Protein AF-A0A1M3MZ58-F1 (afdb_monomer_lite)

Structure (mmCIF, N/CA/C/O backbone):
data_AF-A0A1M3MZ58-F1
#
_entry.id   AF-A0A1M3MZ58-F1
#
loop_
_atom_site.group_PDB
_atom_site.id
_atom_site.type_symbol
_atom_site.label_atom_id
_atom_site.label_alt_id
_atom_site.label_comp_id
_atom_site.label_asym_id
_atom_site.label_entity_id
_atom_site.label_seq_id
_atom_site.pdbx_PDB_ins_code
_atom_site.Cartn_x
_atom_site.Cartn_y
_atom_site.Cartn_z
_atom_site.occupancy
_atom_site.B_iso_or_equiv
_atom_site.auth_seq_id
_atom_site.auth_comp_id
_atom_site.auth_asym_id
_atom_site.auth_atom_id
_atom_site.pdbx_PDB_model_num
ATOM 1 N N . MET A 1 1 ? -0.941 -19.450 -13.165 1.00 63.47 1 MET A N 1
ATOM 2 C CA . MET A 1 1 ? -0.564 -18.056 -12.831 1.00 63.47 1 MET A CA 1
ATOM 3 C C . MET A 1 1 ? 0.205 -17.475 -13.997 1.00 63.47 1 MET A C 1
ATOM 5 O O . MET A 1 1 ? 1.068 -18.158 -14.533 1.00 63.47 1 MET A O 1
ATOM 9 N N . LYS A 1 2 ? -0.112 -16.249 -14.408 1.00 77.94 2 LYS A N 1
ATOM 10 C CA . LYS A 1 2 ? 0.607 -15.576 -15.491 1.00 77.94 2 LYS A CA 1
ATOM 11 C C . LYS A 1 2 ? 1.966 -15.088 -14.994 1.00 77.94 2 LYS A C 1
ATOM 13 O O . LYS A 1 2 ? 2.074 -14.663 -13.844 1.00 77.94 2 LYS A O 1
ATOM 18 N N . SER A 1 3 ? 3.003 -15.167 -15.828 1.00 89.00 3 SER A N 1
ATOM 19 C CA . SER A 1 3 ? 4.323 -14.680 -15.423 1.00 89.00 3 SER A CA 1
ATOM 20 C C . SER A 1 3 ? 4.280 -13.156 -15.221 1.00 89.00 3 SER A C 1
ATOM 22 O O . SER A 1 3 ? 3.590 -12.458 -15.971 1.00 89.00 3 SER A O 1
ATOM 24 N N . PRO A 1 4 ? 5.023 -12.600 -14.246 1.00 86.56 4 PRO A N 1
ATOM 25 C CA . PRO A 1 4 ? 5.039 -11.156 -14.014 1.00 86.56 4 PRO A CA 1
ATOM 26 C C . PRO A 1 4 ? 5.461 -10.350 -15.247 1.00 86.56 4 PRO A C 1
ATOM 28 O O . PRO A 1 4 ? 4.984 -9.245 -15.455 1.00 86.56 4 PRO A O 1
ATOM 31 N N . ILE A 1 5 ? 6.338 -10.901 -16.088 1.00 88.44 5 ILE A N 1
ATOM 32 C CA . ILE A 1 5 ? 6.748 -10.264 -17.345 1.00 88.44 5 ILE A CA 1
ATOM 33 C C . ILE A 1 5 ? 5.579 -10.213 -18.335 1.00 88.44 5 ILE A C 1
ATOM 35 O O . ILE A 1 5 ? 5.358 -9.170 -18.941 1.00 88.44 5 ILE A O 1
ATOM 39 N N . ALA A 1 6 ? 4.816 -11.301 -18.475 1.00 89.62 6 ALA A N 1
ATOM 40 C CA . ALA A 1 6 ? 3.658 -11.332 -19.365 1.00 89.62 6 ALA A CA 1
ATOM 41 C C . ALA A 1 6 ? 2.563 -10.352 -18.915 1.00 89.62 6 ALA A C 1
ATOM 43 O O . ALA A 1 6 ? 2.022 -9.634 -19.747 1.00 89.62 6 ALA A O 1
ATOM 44 N N . ALA A 1 7 ? 2.292 -10.262 -17.609 1.00 88.94 7 ALA A N 1
ATOM 45 C CA . ALA A 1 7 ? 1.324 -9.305 -17.070 1.00 88.94 7 ALA A CA 1
ATOM 46 C C . ALA A 1 7 ? 1.747 -7.840 -17.301 1.00 88.94 7 ALA A C 1
ATOM 48 O O . ALA A 1 7 ? 0.917 -7.009 -17.655 1.00 88.94 7 ALA A O 1
ATOM 49 N N . VAL A 1 8 ? 3.042 -7.517 -17.166 1.00 89.69 8 VAL A N 1
ATOM 50 C CA . VAL A 1 8 ? 3.547 -6.174 -17.508 1.00 89.69 8 VAL A CA 1
ATOM 51 C C . VAL A 1 8 ? 3.356 -5.873 -18.993 1.00 89.69 8 VAL A C 1
ATOM 53 O O . VAL A 1 8 ? 2.908 -4.783 -19.333 1.00 89.69 8 VAL A O 1
ATOM 56 N N . LYS A 1 9 ? 3.673 -6.827 -19.874 1.00 89.06 9 L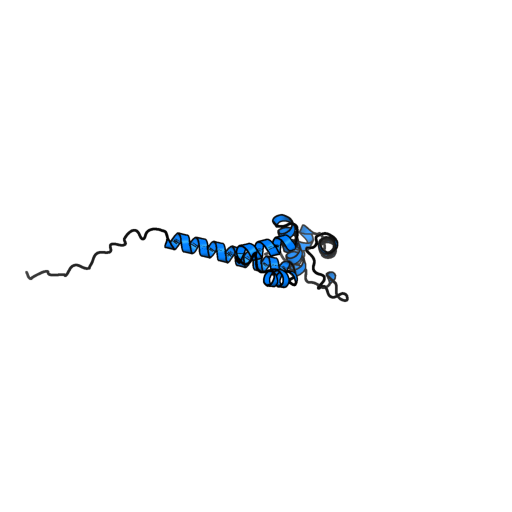YS A N 1
ATOM 57 C CA . LYS A 1 9 ? 3.553 -6.626 -21.323 1.00 89.06 9 LYS A CA 1
ATOM 58 C C . LYS A 1 9 ? 2.112 -6.415 -21.775 1.00 89.06 9 LYS A C 1
ATOM 60 O O . LYS A 1 9 ? 1.869 -5.559 -22.611 1.00 89.06 9 LYS A O 1
ATOM 65 N N . GLU A 1 10 ? 1.160 -7.143 -21.209 1.00 88.62 10 GLU A N 1
ATOM 66 C CA . GLU A 1 10 ? -0.248 -6.990 -21.588 1.00 88.62 10 GLU A CA 1
ATOM 67 C C . GLU A 1 10 ? -0.879 -5.713 -21.043 1.00 88.62 10 GLU A C 1
ATOM 69 O O . GLU A 1 10 ? -1.560 -5.008 -21.778 1.00 88.62 10 GLU A O 1
ATOM 74 N N . SER A 1 11 ? -0.658 -5.400 -19.764 1.00 85.38 11 SER A N 1
ATOM 75 C CA . SER A 1 11 ? -1.323 -4.257 -19.130 1.00 85.38 11 SER A CA 1
ATOM 76 C C . SER A 1 11 ? -0.615 -2.929 -19.394 1.00 85.38 11 SER A C 1
ATOM 78 O O . SER A 1 11 ? -1.262 -1.888 -19.409 1.00 85.38 11 SER A O 1
ATOM 80 N N . PHE A 1 12 ? 0.705 -2.950 -19.592 1.00 88.12 12 PHE A N 1
ATOM 81 C CA . PHE A 1 12 ? 1.523 -1.739 -19.699 1.00 88.12 12 PHE A CA 1
ATOM 82 C C . PHE A 1 12 ? 2.424 -1.723 -20.936 1.00 88.12 12 PHE A C 1
ATOM 84 O O . PHE A 1 12 ? 3.067 -0.713 -21.192 1.00 88.12 12 PHE A O 1
ATOM 91 N N . GLY A 1 13 ? 2.516 -2.799 -21.719 1.00 89.81 13 GLY A N 1
ATOM 92 C CA . GLY A 1 13 ? 3.429 -2.909 -22.862 1.00 89.81 13 GLY A CA 1
ATOM 93 C C . GLY A 1 13 ? 4.868 -3.238 -22.460 1.00 89.81 13 GLY A C 1
ATOM 94 O O . GLY A 1 13 ? 5.426 -4.223 -22.933 1.00 89.81 13 GLY A O 1
ATOM 95 N N . ASP A 1 14 ? 5.465 -2.450 -21.565 1.00 90.06 14 ASP A N 1
ATOM 96 C CA . ASP A 1 14 ? 6.822 -2.686 -21.064 1.00 90.06 14 ASP A CA 1
ATOM 97 C C . ASP A 1 14 ? 7.000 -2.186 -19.619 1.00 90.06 14 ASP A C 1
ATOM 99 O O . ASP A 1 14 ? 6.203 -1.401 -19.096 1.00 90.06 14 ASP A O 1
ATOM 103 N N . LYS A 1 15 ? 8.077 -2.623 -18.960 1.00 89.12 15 LYS A N 1
ATOM 104 C CA . LYS A 1 15 ? 8.442 -2.217 -17.602 1.00 89.12 15 LYS A CA 1
ATOM 105 C C . LYS A 1 15 ? 8.624 -0.705 -17.493 1.00 89.12 15 LYS A C 1
ATOM 107 O O . LYS A 1 15 ? 8.214 -0.133 -16.487 1.00 89.12 15 LYS A O 1
ATOM 112 N N . ALA A 1 16 ? 9.200 -0.062 -18.508 1.00 89.88 16 ALA A N 1
ATOM 113 C CA . ALA A 1 16 ? 9.397 1.388 -18.507 1.00 89.88 16 ALA A CA 1
ATOM 114 C C . ALA A 1 16 ? 8.068 2.154 -18.368 1.00 89.88 16 ALA A C 1
ATOM 116 O O . ALA A 1 16 ? 7.981 3.106 -17.597 1.00 89.88 16 ALA A O 1
ATOM 117 N N . LYS A 1 17 ? 7.007 1.685 -19.035 1.00 90.75 17 LYS A N 1
ATOM 118 C CA . LYS A 1 17 ? 5.667 2.287 -18.957 1.00 90.75 17 LYS A CA 1
ATOM 119 C C . LYS A 1 17 ? 5.031 2.084 -17.582 1.00 90.75 17 LYS A C 1
ATOM 121 O O . LYS A 1 17 ? 4.477 3.024 -17.026 1.00 90.75 17 LYS A O 1
ATOM 126 N N . LEU A 1 18 ? 5.191 0.900 -16.984 1.00 91.00 18 LEU A N 1
ATOM 127 C CA . LEU A 1 18 ? 4.759 0.655 -15.603 1.00 91.00 18 LEU A CA 1
ATOM 128 C C . LEU A 1 18 ? 5.485 1.569 -14.599 1.00 91.00 18 LEU A C 1
ATOM 130 O O . LEU A 1 18 ? 4.870 2.066 -13.658 1.00 91.00 18 LEU A O 1
ATOM 134 N N . VAL A 1 19 ? 6.787 1.800 -14.790 1.00 90.31 19 VAL A N 1
ATOM 135 C CA . VAL A 1 19 ? 7.546 2.746 -13.959 1.00 90.31 19 VAL A CA 1
ATOM 136 C C . VAL A 1 19 ? 7.025 4.171 -14.147 1.00 90.31 19 VAL A C 1
ATOM 138 O O . VAL A 1 19 ? 6.794 4.846 -13.151 1.00 90.31 19 VAL A O 1
ATOM 141 N N . ALA A 1 20 ? 6.757 4.601 -15.382 1.00 89.44 20 ALA A N 1
ATOM 142 C CA . ALA A 1 20 ? 6.200 5.924 -15.657 1.00 89.44 20 ALA A CA 1
ATOM 143 C C . ALA A 1 20 ? 4.821 6.137 -15.002 1.00 89.44 20 ALA A C 1
ATOM 145 O O . ALA A 1 20 ? 4.582 7.189 -14.412 1.00 89.44 20 ALA A O 1
ATOM 146 N N . GLU A 1 21 ? 3.928 5.140 -15.035 1.00 88.88 21 GLU A N 1
ATOM 147 C CA . GLU A 1 21 ? 2.650 5.196 -14.306 1.00 88.88 21 GLU A CA 1
ATOM 148 C C . GLU A 1 21 ? 2.867 5.320 -12.790 1.00 88.88 21 GLU A C 1
ATOM 150 O O . GLU A 1 21 ? 2.249 6.154 -12.129 1.00 88.88 21 GLU A O 1
ATOM 155 N N . LEU A 1 22 ? 3.799 4.546 -12.227 1.00 87.56 22 LEU A N 1
ATOM 156 C CA . LEU A 1 22 ? 4.155 4.634 -10.807 1.00 87.56 22 LEU A CA 1
ATOM 157 C C . LEU A 1 22 ? 4.747 5.996 -10.419 1.00 87.56 22 LEU A C 1
ATOM 159 O O . LEU A 1 22 ? 4.489 6.486 -9.320 1.00 87.56 22 LEU A O 1
ATOM 163 N N . GLU A 1 23 ? 5.504 6.630 -11.309 1.00 86.38 23 GLU A N 1
ATOM 164 C CA . GLU A 1 23 ? 6.033 7.978 -11.095 1.00 86.38 23 GLU A CA 1
ATOM 165 C C . GLU A 1 23 ? 4.939 9.053 -11.082 1.00 86.38 23 GLU A C 1
ATOM 167 O O . GLU A 1 23 ? 5.109 10.070 -10.408 1.00 86.38 23 GLU A O 1
ATOM 172 N N . LYS A 1 24 ? 3.799 8.841 -11.752 1.00 85.81 24 LYS A N 1
ATOM 173 C CA . LYS A 1 24 ? 2.640 9.746 -11.644 1.00 85.81 24 LYS A CA 1
ATOM 174 C C . LYS A 1 24 ? 2.059 9.715 -10.231 1.00 85.81 24 LYS A C 1
ATOM 176 O O . LYS A 1 24 ? 1.897 10.767 -9.616 1.00 85.81 24 LYS A O 1
ATOM 181 N N . PHE A 1 25 ? 1.872 8.519 -9.666 1.00 81.56 25 PHE A N 1
ATOM 182 C CA . PHE A 1 25 ? 1.465 8.373 -8.261 1.00 81.56 25 PHE A CA 1
ATOM 183 C C . PHE A 1 25 ? 2.469 9.022 -7.297 1.00 81.56 25 PHE A C 1
ATOM 185 O O . PHE A 1 25 ? 2.074 9.537 -6.251 1.00 81.56 25 PHE A O 1
ATOM 192 N N . ALA A 1 26 ? 3.761 9.024 -7.654 1.00 75.75 26 ALA A N 1
ATOM 193 C CA . ALA A 1 26 ? 4.807 9.665 -6.865 1.00 75.75 26 ALA A CA 1
ATOM 194 C C . ALA A 1 26 ? 4.724 11.195 -6.827 1.00 75.75 26 ALA A C 1
ATOM 196 O O . ALA A 1 26 ? 5.134 11.796 -5.835 1.00 75.75 26 ALA A O 1
ATOM 197 N N . LYS A 1 27 ? 4.201 11.817 -7.886 1.00 74.06 27 LYS A N 1
ATOM 198 C CA . LYS A 1 27 ? 4.159 13.276 -8.040 1.00 74.06 27 LYS A CA 1
ATOM 199 C C . LYS A 1 27 ? 2.824 13.893 -7.625 1.00 74.06 27 LYS A C 1
ATOM 201 O O . LYS A 1 27 ? 2.814 15.052 -7.230 1.00 74.06 27 LYS A O 1
ATOM 206 N N . SER A 1 28 ? 1.717 13.156 -7.731 1.00 65.19 28 SER A N 1
ATOM 207 C CA . SER A 1 28 ? 0.386 13.782 -7.777 1.00 65.19 28 SER A CA 1
ATOM 208 C C . SER A 1 28 ? -0.562 13.419 -6.635 1.00 65.19 28 SER A C 1
ATOM 210 O O . SER A 1 28 ? -1.460 14.200 -6.348 1.00 65.19 28 SER A O 1
ATOM 212 N N . ASP A 1 29 ? -0.409 12.261 -5.988 1.00 61.91 29 ASP A N 1
ATOM 213 C CA . ASP A 1 29 ? -1.537 11.675 -5.243 1.00 61.91 29 ASP A CA 1
ATOM 214 C C . ASP A 1 29 ? -1.392 11.666 -3.707 1.00 61.91 29 ASP A C 1
ATOM 216 O O . ASP A 1 29 ? -2.256 11.126 -3.022 1.00 61.91 29 ASP A O 1
ATOM 220 N N . ASP A 1 30 ? -0.304 12.190 -3.123 1.00 73.69 30 ASP A N 1
ATOM 221 C CA . ASP A 1 30 ? 0.007 12.072 -1.669 1.00 73.69 30 ASP A CA 1
ATOM 222 C C . ASP A 1 30 ? -0.041 10.608 -1.143 1.00 73.69 30 ASP A C 1
ATOM 224 O O . ASP A 1 30 ? -0.029 10.295 0.050 1.00 73.69 30 ASP A O 1
ATOM 228 N N . LEU A 1 31 ? -0.086 9.646 -2.065 1.00 77.62 31 LEU A N 1
ATOM 229 C CA . LEU A 1 31 ? -0.022 8.210 -1.815 1.00 77.62 31 LEU A CA 1
ATOM 230 C C . LEU A 1 31 ? 1.428 7.744 -1.700 1.00 77.62 31 LEU A C 1
ATOM 232 O O . LEU A 1 31 ? 1.715 6.667 -1.171 1.00 77.62 31 LEU A O 1
ATOM 236 N N . TRP A 1 32 ? 2.360 8.557 -2.183 1.00 81.06 32 TRP A N 1
ATOM 237 C CA . TRP A 1 32 ? 3.760 8.208 -2.239 1.00 81.06 32 TRP A CA 1
ATOM 238 C C . TRP A 1 32 ? 4.539 8.790 -1.071 1.00 81.06 32 TRP A C 1
ATOM 240 O O . TRP A 1 32 ? 4.539 9.990 -0.820 1.00 81.06 32 TRP A O 1
ATOM 250 N N . VAL A 1 33 ? 5.277 7.916 -0.392 1.00 77.69 33 VAL A N 1
ATOM 251 C CA . VAL A 1 33 ? 6.295 8.314 0.578 1.00 77.69 33 VAL A CA 1
ATOM 252 C C . VAL A 1 33 ? 7.641 8.048 -0.073 1.00 77.69 33 VAL A C 1
ATOM 254 O O . VAL A 1 33 ? 7.938 6.899 -0.416 1.00 77.69 33 VAL A O 1
ATOM 257 N N . SER A 1 34 ? 8.453 9.093 -0.251 1.00 72.19 34 SER A N 1
ATOM 258 C CA . SER A 1 34 ? 9.764 8.973 -0.893 1.00 72.19 34 SER A CA 1
ATOM 259 C C . SER A 1 34 ? 10.728 8.170 -0.016 1.00 72.19 34 SER A C 1
ATOM 261 O O . SER A 1 34 ? 11.432 8.692 0.842 1.00 72.19 34 SER A O 1
ATOM 263 N N . ARG A 1 35 ? 10.711 6.848 -0.207 1.00 74.69 35 ARG A N 1
ATOM 264 C CA . ARG A 1 35 ? 11.634 5.872 0.402 1.00 74.69 35 ARG A CA 1
ATOM 265 C C . ARG A 1 35 ? 12.509 5.189 -0.645 1.00 74.69 35 ARG A C 1
ATOM 267 O O . ARG A 1 35 ? 13.141 4.169 -0.367 1.00 74.69 35 ARG A O 1
ATOM 274 N N . LEU A 1 36 ? 12.476 5.700 -1.872 1.00 78.56 36 LEU A N 1
ATOM 275 C CA . LEU A 1 36 ? 13.204 5.140 -2.993 1.00 78.56 36 LEU A CA 1
ATOM 276 C C . LEU A 1 36 ? 14.680 5.507 -2.874 1.00 78.56 36 LEU A C 1
ATOM 278 O O . LEU A 1 36 ? 15.029 6.646 -2.576 1.00 78.56 36 LEU A O 1
ATOM 282 N N . ASN A 1 37 ? 15.556 4.538 -3.127 1.00 77.94 37 ASN A N 1
ATOM 283 C CA . ASN A 1 37 ? 16.978 4.825 -3.190 1.00 77.94 37 ASN A CA 1
ATOM 284 C C . ASN A 1 37 ? 17.266 5.670 -4.439 1.00 77.94 37 ASN A C 1
ATOM 286 O O . ASN A 1 37 ? 17.087 5.182 -5.557 1.00 77.94 37 ASN A O 1
ATOM 290 N N . ALA A 1 38 ? 17.753 6.896 -4.240 1.00 72.31 38 ALA A N 1
ATOM 291 C CA . ALA A 1 38 ? 18.036 7.843 -5.318 1.00 72.31 38 ALA A CA 1
ATOM 292 C C . ALA A 1 38 ? 19.017 7.301 -6.377 1.00 72.31 38 ALA A C 1
ATOM 294 O O . ALA A 1 38 ? 18.914 7.669 -7.539 1.00 72.31 38 ALA A O 1
ATOM 295 N N . LYS A 1 39 ? 19.929 6.387 -6.008 1.00 73.62 39 LYS A N 1
ATOM 296 C CA . LYS A 1 39 ? 20.916 5.801 -6.933 1.00 73.62 39 LYS A CA 1
ATOM 297 C C . LYS A 1 39 ? 20.361 4.658 -7.785 1.00 73.62 39 LYS A C 1
ATOM 299 O O . LYS A 1 39 ? 20.889 4.400 -8.857 1.00 73.62 39 LYS A O 1
ATOM 304 N N . LYS A 1 40 ? 19.355 3.922 -7.292 1.00 76.69 40 LYS A N 1
ATOM 305 C CA . LYS A 1 40 ? 18.832 2.711 -7.960 1.00 76.69 40 LYS A CA 1
ATOM 306 C C . LYS A 1 40 ? 17.445 2.901 -8.578 1.00 76.69 40 LYS A C 1
ATOM 308 O O . LYS A 1 40 ? 17.097 2.165 -9.488 1.00 76.69 40 LYS A O 1
ATOM 313 N N . GLY A 1 41 ? 16.640 3.853 -8.111 1.00 80.88 41 GLY A N 1
ATOM 314 C CA . GLY A 1 41 ? 15.336 4.154 -8.709 1.00 80.88 41 GLY A CA 1
ATOM 315 C C . GLY A 1 41 ? 14.359 2.963 -8.788 1.00 80.88 41 GLY A C 1
ATOM 316 O O . GLY A 1 41 ? 14.574 1.891 -8.214 1.00 80.88 41 GLY A O 1
ATOM 317 N N . LEU A 1 42 ? 13.242 3.154 -9.497 1.00 83.44 42 LEU A N 1
ATOM 318 C CA . LEU A 1 42 ? 12.203 2.127 -9.684 1.00 83.44 42 LEU A CA 1
ATOM 319 C C . LEU A 1 42 ? 12.556 1.101 -10.770 1.00 83.44 42 LEU A C 1
ATOM 321 O O . LEU A 1 42 ? 12.086 -0.037 -10.722 1.00 83.44 42 LEU A O 1
ATOM 325 N N . ALA A 1 43 ? 13.429 1.463 -11.712 1.00 84.62 43 ALA A N 1
ATOM 326 C CA . ALA A 1 43 ? 13.832 0.601 -12.820 1.00 84.62 43 ALA A CA 1
ATOM 327 C C . ALA A 1 43 ? 14.555 -0.679 -12.364 1.00 84.62 43 ALA A C 1
ATOM 329 O O . ALA A 1 43 ? 14.452 -1.713 -13.023 1.00 84.62 43 ALA A O 1
ATOM 330 N N . HIS A 1 44 ? 15.228 -0.659 -11.210 1.00 85.88 44 HIS A N 1
ATOM 331 C CA . HIS A 1 44 ? 15.913 -1.832 -10.655 1.00 85.88 44 HIS A CA 1
ATOM 332 C C . HIS A 1 44 ? 14.995 -2.770 -9.852 1.00 85.88 44 HIS A C 1
ATOM 334 O O . HIS A 1 44 ? 15.406 -3.862 -9.458 1.00 85.88 44 HIS A O 1
ATOM 340 N N . VAL A 1 45 ? 13.739 -2.388 -9.606 1.00 88.25 45 VAL A N 1
ATOM 341 C CA . VAL A 1 45 ? 12.774 -3.215 -8.868 1.00 88.25 45 VAL A CA 1
ATOM 342 C C . VAL A 1 45 ? 12.227 -4.324 -9.778 1.00 88.25 45 VAL A C 1
ATOM 344 O O . VAL A 1 45 ? 12.076 -4.137 -10.984 1.00 88.25 45 VAL A O 1
ATOM 347 N N . SER A 1 46 ? 11.935 -5.510 -9.234 1.00 90.62 46 SER A N 1
ATOM 348 C CA . SER A 1 46 ? 11.383 -6.619 -10.025 1.00 90.62 46 SER A CA 1
ATOM 349 C C . SER A 1 46 ? 9.956 -6.331 -10.510 1.00 90.62 46 SER A C 1
ATOM 351 O O . SER A 1 46 ? 9.168 -5.688 -9.816 1.00 90.62 46 SER A O 1
ATOM 353 N N . ASN A 1 47 ? 9.590 -6.870 -11.677 1.00 91.25 47 ASN A N 1
ATOM 354 C CA . ASN A 1 47 ? 8.276 -6.647 -12.297 1.00 91.25 47 ASN A CA 1
ATOM 355 C C . ASN A 1 47 ? 7.115 -7.036 -11.372 1.00 91.25 47 ASN A C 1
ATOM 357 O O . ASN A 1 47 ? 6.144 -6.301 -11.264 1.00 91.25 47 ASN A O 1
ATOM 361 N N . ALA A 1 48 ? 7.250 -8.141 -10.632 1.00 91.31 48 ALA A N 1
ATOM 362 C CA . ALA A 1 48 ? 6.243 -8.569 -9.660 1.00 91.31 48 ALA A CA 1
ATOM 363 C C . ALA A 1 48 ? 5.990 -7.514 -8.567 1.00 91.31 48 ALA A C 1
ATOM 365 O O . ALA A 1 48 ? 4.848 -7.273 -8.181 1.00 91.31 48 ALA A O 1
ATOM 366 N N . LYS A 1 49 ? 7.053 -6.862 -8.078 1.00 90.94 49 LYS A N 1
ATOM 367 C CA . LYS A 1 49 ? 6.943 -5.815 -7.055 1.00 90.94 49 LYS A CA 1
ATOM 368 C C . LYS A 1 49 ? 6.332 -4.539 -7.624 1.00 90.94 49 LYS A C 1
ATOM 370 O O . LYS A 1 49 ? 5.518 -3.931 -6.939 1.00 90.94 49 LYS A O 1
ATOM 375 N N . LEU A 1 50 ? 6.695 -4.162 -8.851 1.00 91.62 50 LEU A N 1
ATOM 376 C CA . LEU A 1 50 ? 6.115 -3.002 -9.532 1.00 91.62 50 LEU A CA 1
ATOM 377 C C . LEU A 1 50 ? 4.618 -3.200 -9.799 1.00 91.62 50 LEU A C 1
ATOM 379 O O . LEU A 1 50 ? 3.831 -2.309 -9.502 1.00 91.62 50 LEU A O 1
ATOM 383 N N . LEU A 1 51 ? 4.217 -4.390 -10.258 1.00 92.50 51 LEU A N 1
ATOM 384 C CA . LEU A 1 51 ? 2.806 -4.738 -10.441 1.00 92.50 51 LEU A CA 1
ATOM 385 C C . LEU A 1 51 ? 2.042 -4.653 -9.120 1.00 92.50 51 LEU A C 1
ATOM 387 O O . LEU A 1 51 ? 1.026 -3.972 -9.051 1.00 92.50 51 LEU A O 1
ATOM 391 N N . ARG A 1 52 ? 2.564 -5.268 -8.046 1.00 91.81 52 ARG A N 1
ATOM 392 C CA . ARG A 1 52 ? 1.940 -5.172 -6.717 1.00 91.81 52 ARG A CA 1
ATOM 393 C C . ARG A 1 52 ? 1.800 -3.720 -6.271 1.00 91.81 52 ARG A C 1
ATOM 395 O O . ARG A 1 52 ? 0.768 -3.348 -5.727 1.00 91.81 52 ARG A O 1
ATOM 402 N N . LEU A 1 53 ? 2.843 -2.917 -6.470 1.00 91.50 53 LEU A N 1
ATOM 403 C CA . LEU A 1 53 ? 2.852 -1.515 -6.068 1.00 91.50 53 LEU A CA 1
ATOM 404 C C . LEU A 1 53 ? 1.770 -0.723 -6.805 1.00 91.50 53 LEU A C 1
ATOM 406 O O . LEU A 1 53 ? 1.001 -0.019 -6.158 1.00 91.50 53 LEU A O 1
ATOM 410 N N . HIS A 1 54 ? 1.675 -0.912 -8.121 1.00 91.00 54 HIS A N 1
ATOM 411 C CA . HIS A 1 54 ? 0.653 -0.283 -8.946 1.00 91.00 54 HIS A CA 1
ATOM 412 C C . HIS A 1 54 ? -0.746 -0.703 -8.493 1.00 91.00 54 HIS A C 1
ATOM 414 O O . HIS A 1 54 ? -1.554 0.151 -8.155 1.00 91.00 54 HIS A O 1
ATOM 420 N N . THR A 1 55 ? -1.014 -2.009 -8.381 1.00 91.88 55 THR A N 1
ATOM 421 C CA . THR A 1 55 ? -2.315 -2.519 -7.924 1.00 91.88 55 THR A CA 1
ATOM 422 C C . THR A 1 55 ? -2.714 -1.948 -6.565 1.00 91.88 55 THR A C 1
ATOM 424 O O . THR A 1 55 ? -3.865 -1.564 -6.378 1.00 91.88 55 THR A O 1
ATOM 427 N N . THR A 1 56 ? -1.780 -1.859 -5.615 1.00 92.00 56 THR A N 1
ATOM 428 C CA . THR A 1 56 ? -2.077 -1.296 -4.295 1.00 92.00 56 THR A CA 1
ATOM 429 C C . THR A 1 56 ? -2.392 0.195 -4.365 1.00 92.00 56 THR A C 1
ATOM 431 O O . THR A 1 56 ? -3.330 0.639 -3.710 1.00 92.00 56 THR A O 1
ATOM 434 N N . PHE A 1 57 ? -1.648 0.980 -5.145 1.00 90.56 57 PHE A N 1
ATOM 435 C CA . PHE A 1 57 ? -1.946 2.405 -5.288 1.00 90.56 57 PHE A CA 1
ATOM 436 C C . PHE A 1 57 ? -3.254 2.662 -6.010 1.00 90.56 57 PHE A C 1
ATOM 438 O O . PHE A 1 57 ? -4.021 3.494 -5.538 1.00 90.56 57 PHE A O 1
ATOM 445 N N . THR A 1 58 ? -3.549 1.920 -7.076 1.00 90.88 58 THR A N 1
ATOM 446 C CA . THR A 1 58 ? -4.849 1.981 -7.746 1.00 90.88 58 THR A CA 1
ATOM 447 C C . THR A 1 58 ? -5.969 1.655 -6.761 1.00 90.88 58 THR A C 1
ATOM 449 O O . THR A 1 58 ? -6.868 2.466 -6.583 1.00 90.88 58 THR A O 1
ATOM 452 N N . ALA A 1 59 ? -5.865 0.549 -6.017 1.00 91.50 59 ALA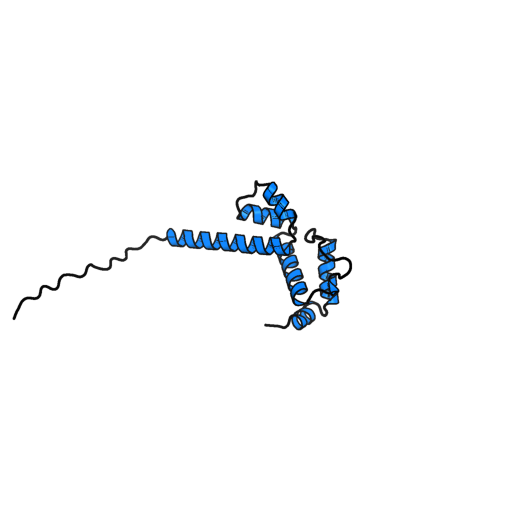 A N 1
ATOM 453 C CA . ALA A 1 59 ? -6.890 0.156 -5.050 1.00 91.50 59 ALA A CA 1
ATOM 454 C C . ALA A 1 59 ? -7.088 1.190 -3.925 1.00 91.50 59 ALA A C 1
ATOM 456 O O . ALA A 1 59 ? -8.214 1.423 -3.487 1.00 91.50 59 ALA A O 1
ATOM 457 N N . VAL A 1 60 ? -6.011 1.813 -3.437 1.00 90.56 60 VAL A N 1
ATOM 458 C CA . VAL A 1 60 ? -6.098 2.850 -2.397 1.00 90.56 60 VAL A CA 1
ATOM 459 C C . VAL A 1 60 ? -6.647 4.157 -2.967 1.00 90.56 60 VAL A C 1
ATOM 461 O O . VAL A 1 60 ? -7.475 4.788 -2.312 1.00 90.56 60 VAL A O 1
ATOM 464 N N . LYS A 1 61 ? -6.256 4.539 -4.185 1.00 88.94 61 LYS A N 1
ATOM 465 C CA . LYS A 1 61 ? -6.794 5.711 -4.884 1.00 88.94 61 LYS A CA 1
ATOM 466 C C . LYS A 1 61 ? -8.291 5.561 -5.150 1.00 88.94 61 LYS A C 1
ATOM 468 O O . LYS A 1 61 ? -9.044 6.482 -4.870 1.00 88.94 61 LYS A O 1
ATOM 473 N N . GLU A 1 62 ? -8.732 4.392 -5.602 1.00 90.00 62 GLU A N 1
ATOM 474 C CA . GLU A 1 62 ? -10.149 4.101 -5.848 1.00 90.00 62 GLU A CA 1
ATOM 475 C C . GLU A 1 62 ? -10.976 4.079 -4.556 1.00 90.00 62 GLU A C 1
ATOM 477 O O . GLU A 1 62 ? -12.079 4.615 -4.524 1.00 90.00 62 GLU A O 1
ATOM 482 N N . LYS A 1 63 ? -10.458 3.478 -3.475 1.00 89.50 63 LYS A N 1
ATOM 483 C CA . LYS A 1 63 ? -11.222 3.319 -2.224 1.00 89.50 63 LYS A CA 1
ATOM 484 C C . LYS A 1 63 ? -11.193 4.534 -1.309 1.00 89.50 63 LYS A C 1
ATOM 486 O O . LYS A 1 63 ? -12.181 4.814 -0.640 1.00 89.50 63 LYS A O 1
ATOM 491 N N . PHE A 1 64 ? -10.052 5.205 -1.223 1.00 88.94 64 PHE A N 1
ATOM 492 C CA . PHE A 1 64 ? -9.818 6.271 -0.248 1.00 88.94 64 PHE A CA 1
ATOM 493 C C . PHE A 1 64 ? -9.380 7.578 -0.899 1.00 88.94 64 PHE A C 1
ATOM 495 O O . PHE A 1 64 ? -9.521 8.635 -0.290 1.00 88.94 64 PHE A O 1
ATOM 502 N N . GLY A 1 65 ? -8.833 7.541 -2.112 1.00 85.94 65 GLY A N 1
ATOM 503 C CA . GLY A 1 65 ? -8.218 8.695 -2.761 1.00 85.94 65 GLY A CA 1
ATOM 504 C C . GLY A 1 65 ? -6.831 8.996 -2.199 1.00 85.94 65 GLY A C 1
ATOM 505 O O . GLY A 1 65 ? -5.857 8.948 -2.940 1.00 85.94 65 GLY A O 1
ATOM 50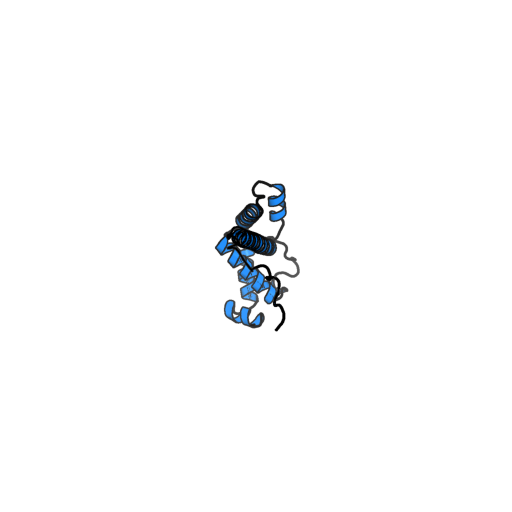6 N N . THR A 1 66 ? -6.727 9.262 -0.892 1.00 87.50 66 THR A N 1
ATOM 507 C CA . THR A 1 66 ? -5.494 9.744 -0.249 1.00 87.50 66 THR A CA 1
ATOM 508 C C . THR A 1 66 ? -4.985 8.831 0.866 1.00 87.50 66 THR A C 1
ATOM 510 O O . THR A 1 66 ? -5.720 8.028 1.450 1.00 87.50 66 THR A O 1
ATOM 513 N N . ARG A 1 67 ? -3.699 8.990 1.215 1.00 89.06 67 ARG A N 1
ATOM 514 C CA . ARG A 1 67 ? -3.053 8.250 2.311 1.00 89.06 67 ARG A CA 1
ATOM 515 C C . ARG A 1 67 ? -3.668 8.586 3.668 1.00 89.06 67 ARG A C 1
ATOM 517 O O . ARG A 1 67 ? -3.842 7.685 4.482 1.00 89.06 67 ARG A O 1
ATOM 524 N N . ALA A 1 68 ? -4.012 9.852 3.900 1.00 88.94 68 ALA A N 1
ATOM 525 C CA . ALA A 1 68 ? -4.628 10.300 5.149 1.00 88.94 68 ALA A CA 1
ATOM 526 C C . ALA A 1 68 ? -5.949 9.563 5.426 1.00 88.94 68 ALA A C 1
ATOM 528 O O . ALA A 1 6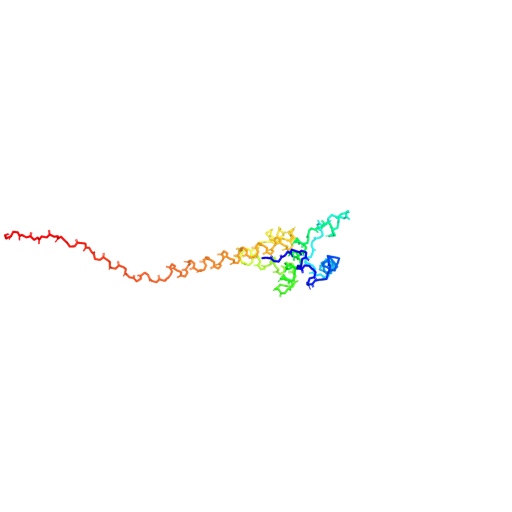8 ? -6.115 8.983 6.493 1.00 88.94 68 ALA A O 1
ATOM 529 N N . LYS A 1 69 ? -6.824 9.453 4.417 1.00 90.94 69 LYS A N 1
ATOM 530 C CA . LYS A 1 69 ? -8.099 8.730 4.541 1.00 90.94 69 LYS A CA 1
ATOM 531 C C . LYS A 1 69 ? -7.914 7.237 4.820 1.00 90.94 69 LYS A C 1
ATOM 533 O O . LYS A 1 69 ? -8.676 6.658 5.586 1.00 90.94 69 LYS A O 1
ATOM 538 N N . LEU A 1 70 ? -6.879 6.612 4.250 1.00 92.19 70 LEU A N 1
ATOM 539 C CA . LEU A 1 70 ? -6.521 5.231 4.589 1.00 92.19 70 LEU A CA 1
ATOM 540 C C . LEU A 1 70 ? -6.086 5.101 6.060 1.00 92.19 70 LEU A C 1
ATOM 542 O O . LEU A 1 70 ? -6.447 4.127 6.717 1.00 92.19 70 LEU A O 1
ATOM 546 N N . ILE A 1 71 ? -5.323 6.064 6.585 1.00 92.12 71 ILE A N 1
ATOM 547 C CA . ILE A 1 71 ? -4.902 6.085 7.995 1.00 92.12 71 ILE A CA 1
ATOM 548 C C . ILE A 1 71 ? -6.115 6.223 8.917 1.00 92.12 71 ILE A C 1
ATOM 550 O O . ILE A 1 71 ? -6.224 5.464 9.881 1.00 92.12 71 ILE A O 1
ATOM 554 N N . ASP A 1 72 ? -7.035 7.134 8.601 1.00 92.00 72 ASP A N 1
ATOM 555 C CA . ASP A 1 72 ? -8.266 7.312 9.371 1.00 92.00 72 ASP A CA 1
ATOM 556 C C . ASP A 1 72 ? -9.124 6.043 9.354 1.00 92.00 72 ASP A C 1
ATOM 558 O O . ASP A 1 72 ? -9.506 5.558 10.417 1.00 92.00 72 ASP A O 1
ATOM 562 N N . ALA A 1 73 ? -9.305 5.413 8.188 1.00 93.62 73 ALA A N 1
ATOM 563 C CA . ALA A 1 73 ? -10.047 4.158 8.073 1.00 93.62 73 ALA A CA 1
ATOM 564 C C . ALA A 1 73 ? -9.420 3.015 8.897 1.00 93.62 73 ALA A C 1
ATOM 566 O O . ALA A 1 73 ? -10.127 2.208 9.501 1.00 93.62 73 ALA A O 1
ATOM 567 N N . ILE A 1 74 ? -8.085 2.930 8.957 1.00 93.31 74 ILE A N 1
ATOM 568 C CA . ILE A 1 74 ? -7.391 1.961 9.823 1.00 93.31 74 ILE A CA 1
ATOM 569 C C . ILE A 1 74 ? -7.654 2.280 11.296 1.00 93.31 74 ILE A C 1
ATOM 571 O O . ILE A 1 74 ? -7.972 1.377 12.070 1.00 93.31 74 ILE A O 1
ATOM 575 N N . ALA A 1 75 ? -7.535 3.550 11.688 1.00 93.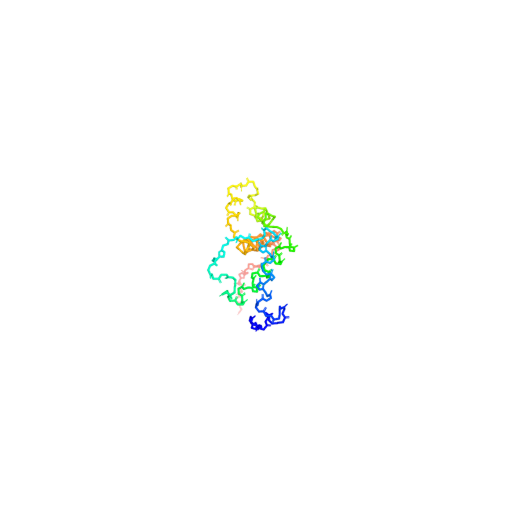50 75 ALA A N 1
ATOM 576 C CA . ALA A 1 75 ? -7.759 3.979 13.063 1.00 93.50 75 ALA A CA 1
ATOM 577 C C . ALA A 1 75 ? -9.209 3.731 13.516 1.00 93.50 75 ALA A C 1
ATOM 579 O O . ALA A 1 75 ? -9.433 3.347 14.664 1.00 93.50 75 ALA A O 1
ATOM 580 N N . GLU A 1 76 ? -10.182 3.884 12.619 1.00 92.75 76 GLU A N 1
ATOM 581 C CA . GLU A 1 76 ? -11.589 3.557 12.858 1.00 92.75 76 GLU A CA 1
ATOM 582 C C . GLU A 1 76 ? -11.812 2.056 13.071 1.00 92.75 76 GLU A C 1
ATOM 584 O O . GLU A 1 76 ? -12.426 1.670 14.068 1.00 92.75 76 GLU A O 1
ATOM 589 N N . ILE A 1 77 ? -11.270 1.192 12.200 1.00 93.12 77 ILE A N 1
ATOM 590 C CA . ILE A 1 77 ? -11.421 -0.270 12.339 1.00 93.12 77 ILE A CA 1
ATOM 591 C C . ILE A 1 77 ? -10.780 -0.770 13.637 1.00 93.12 77 ILE A C 1
ATOM 593 O O . ILE A 1 77 ? -11.332 -1.638 14.313 1.00 93.12 77 ILE A O 1
ATOM 597 N N . GLU A 1 78 ? -9.629 -0.208 14.001 1.00 90.31 78 GLU A N 1
ATOM 598 C CA . GLU A 1 78 ? -8.910 -0.541 15.233 1.00 90.31 78 GLU A CA 1
ATOM 599 C C . GLU A 1 78 ? -9.528 0.119 16.480 1.00 90.31 78 GLU A C 1
ATOM 601 O O . GLU A 1 78 ? -9.026 -0.077 17.585 1.00 90.31 78 GLU A O 1
ATOM 606 N N . LYS A 1 79 ? -10.619 0.892 16.333 1.00 90.75 79 LYS A N 1
ATOM 607 C CA . LYS A 1 79 ? -11.283 1.645 17.415 1.00 90.75 79 LYS A CA 1
ATOM 608 C C . LYS A 1 79 ? -10.330 2.584 18.173 1.00 90.75 79 LYS A C 1
ATOM 610 O O . LYS A 1 79 ? -10.515 2.858 19.356 1.00 90.75 79 LYS A O 1
ATOM 615 N N . ARG A 1 80 ? -9.316 3.101 17.475 1.00 90.50 80 ARG A N 1
ATOM 616 C CA . ARG A 1 80 ? -8.288 4.036 17.967 1.00 90.50 80 ARG A CA 1
ATOM 617 C C . ARG A 1 80 ? -8.321 5.364 17.212 1.00 90.50 80 ARG A C 1
ATOM 619 O O . ARG A 1 80 ? -7.304 6.031 17.065 1.00 90.50 80 ARG A O 1
ATOM 626 N N . SER A 1 81 ? -9.493 5.773 16.730 1.00 87.50 81 SER A N 1
ATOM 627 C CA . SER A 1 81 ? -9.668 7.002 15.944 1.00 87.50 81 SER A CA 1
ATOM 628 C C . SER A 1 81 ? -9.287 8.285 16.694 1.00 87.50 81 SER A C 1
ATOM 630 O O . SER A 1 81 ? -8.943 9.271 16.050 1.00 87.50 81 SER A O 1
ATOM 632 N N . LYS A 1 82 ? -9.305 8.268 1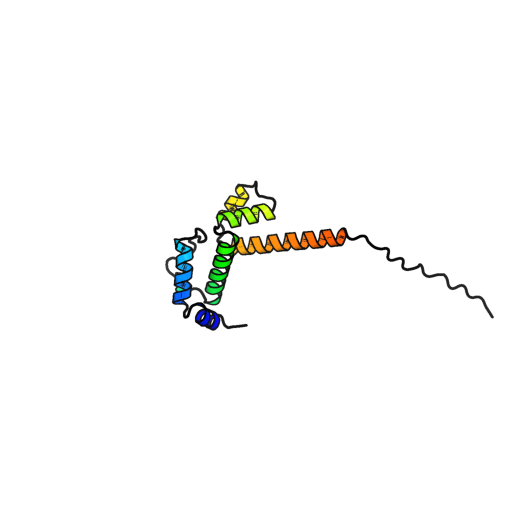8.033 1.00 89.50 82 LYS A N 1
ATOM 633 C CA . LYS A 1 82 ? -8.913 9.395 18.901 1.00 89.50 82 LYS A CA 1
ATOM 634 C C . LYS A 1 82 ? -7.436 9.373 19.321 1.00 89.50 82 LYS A C 1
ATOM 636 O O . LYS A 1 82 ? -6.999 10.245 20.058 1.00 89.50 82 LYS A O 1
ATOM 641 N N . ASP A 1 83 ? -6.680 8.359 18.905 1.00 91.81 83 ASP A N 1
ATOM 642 C CA . ASP A 1 83 ? -5.280 8.193 19.288 1.00 91.81 83 ASP A CA 1
ATOM 643 C C . ASP A 1 83 ? -4.359 8.857 18.256 1.00 91.81 83 ASP A C 1
ATOM 645 O O . ASP A 1 83 ? -3.997 8.276 17.226 1.00 91.81 83 ASP A O 1
ATOM 649 N N . GLU A 1 84 ? -3.989 10.103 18.533 1.00 89.62 84 GLU A N 1
ATOM 650 C CA . GLU A 1 84 ? -3.121 10.901 17.662 1.00 89.62 84 GLU A CA 1
ATOM 651 C C . GLU A 1 84 ? -1.709 10.315 17.535 1.00 89.62 84 GLU A C 1
ATOM 653 O O . GLU A 1 84 ? -1.117 10.344 16.451 1.00 89.62 84 GLU A O 1
ATOM 658 N N . GLY A 1 85 ? -1.181 9.706 18.604 1.00 93.00 85 GLY A N 1
ATOM 659 C CA . GLY A 1 85 ? 0.113 9.022 18.578 1.00 93.00 85 GLY A CA 1
ATOM 660 C C . GLY A 1 85 ? 0.095 7.819 17.633 1.00 93.00 85 GLY A C 1
ATOM 661 O O . GLY A 1 85 ? 1.031 7.591 16.859 1.00 93.00 85 GLY A O 1
ATOM 662 N N . TYR A 1 86 ? -1.013 7.076 17.621 1.00 91.31 86 TYR A N 1
ATOM 663 C CA . TYR A 1 86 ? -1.229 5.975 16.692 1.00 91.31 86 TYR A CA 1
ATOM 664 C C . TYR A 1 86 ? -1.334 6.456 15.240 1.00 91.31 86 TYR A C 1
ATOM 666 O O . TYR A 1 86 ? -0.646 5.897 14.380 1.00 91.31 86 TYR A O 1
ATOM 674 N N . LYS A 1 87 ? -2.112 7.513 14.964 1.00 90.19 87 LYS A N 1
ATOM 675 C CA . LYS A 1 87 ? -2.209 8.105 13.615 1.00 90.19 87 LYS A CA 1
ATOM 676 C C . LYS A 1 87 ? -0.862 8.622 13.117 1.00 90.19 87 LYS A C 1
ATOM 678 O O . LYS A 1 87 ? -0.483 8.340 11.981 1.00 90.19 87 LYS A O 1
ATOM 683 N N . THR A 1 88 ? -0.096 9.283 13.981 1.00 91.06 88 THR A N 1
ATOM 684 C CA . THR A 1 88 ? 1.260 9.760 13.669 1.00 91.06 88 THR A CA 1
ATOM 685 C C . THR A 1 88 ? 2.176 8.603 13.273 1.00 91.06 88 THR A C 1
ATOM 687 O O . THR A 1 88 ? 2.852 8.654 12.243 1.00 91.06 88 THR A O 1
ATOM 690 N N . ARG A 1 89 ? 2.148 7.497 14.029 1.00 91.00 89 ARG A N 1
ATOM 691 C CA . ARG A 1 89 ? 2.931 6.298 13.699 1.00 91.00 89 ARG A CA 1
ATOM 692 C C . ARG A 1 89 ? 2.499 5.662 12.376 1.00 91.00 89 ARG A C 1
ATOM 694 O O . ARG A 1 89 ? 3.354 5.192 11.628 1.00 91.00 89 ARG A O 1
ATOM 701 N N . LEU A 1 90 ? 1.199 5.648 12.074 1.00 91.50 90 LEU A N 1
ATOM 702 C CA . LEU A 1 90 ? 0.692 5.188 10.778 1.00 91.50 90 LEU A CA 1
ATOM 703 C C . LEU A 1 90 ? 1.166 6.095 9.632 1.00 91.50 90 LEU A C 1
ATOM 705 O O . LEU A 1 90 ? 1.547 5.588 8.579 1.00 91.50 90 LEU A O 1
ATOM 709 N N . GLY A 1 91 ? 1.240 7.408 9.851 1.00 88.38 91 GLY A N 1
ATOM 710 C CA . GLY A 1 91 ? 1.754 8.379 8.881 1.00 88.38 91 GLY A CA 1
ATOM 711 C C . GLY A 1 91 ? 3.186 8.110 8.407 1.00 88.38 91 GLY A C 1
ATOM 712 O O . GLY A 1 91 ? 3.514 8.413 7.261 1.00 88.38 91 GLY A O 1
ATOM 713 N N . ALA A 1 92 ? 4.018 7.477 9.241 1.00 89.00 92 ALA A N 1
ATOM 714 C CA . ALA A 1 92 ? 5.388 7.097 8.890 1.00 89.00 92 ALA A CA 1
ATOM 715 C C . ALA A 1 92 ? 5.475 5.867 7.961 1.00 89.00 92 ALA A C 1
ATOM 717 O O . ALA A 1 92 ? 6.536 5.582 7.387 1.00 89.00 92 ALA A O 1
ATOM 718 N N . TYR A 1 93 ? 4.387 5.103 7.824 1.00 90.94 93 TYR A N 1
ATOM 719 C CA . TYR A 1 93 ? 4.366 3.902 7.000 1.00 90.94 93 TYR A CA 1
ATOM 720 C C . TYR A 1 93 ? 4.024 4.209 5.538 1.00 90.94 93 TYR A C 1
ATOM 722 O O . TYR A 1 93 ? 3.158 5.031 5.246 1.00 90.94 93 TYR A O 1
ATOM 730 N N . PRO A 1 94 ? 4.669 3.512 4.583 1.00 90.56 94 PRO A N 1
ATOM 731 C CA . PRO A 1 94 ? 4.317 3.643 3.178 1.00 90.56 94 PRO A CA 1
ATOM 732 C C . PRO A 1 94 ? 2.955 2.985 2.906 1.00 90.56 94 PRO A C 1
ATOM 734 O O . PRO A 1 94 ? 2.599 1.988 3.543 1.00 90.56 94 PRO A O 1
ATOM 737 N N . VAL A 1 95 ? 2.226 3.492 1.908 1.00 91.69 95 VAL A N 1
ATOM 738 C CA . VAL A 1 95 ? 0.872 3.025 1.551 1.00 91.69 95 VAL A CA 1
ATOM 739 C C . VAL A 1 95 ? 0.744 1.504 1.397 1.00 91.69 95 VAL A C 1
ATOM 741 O O . VAL A 1 95 ? -0.235 0.968 1.911 1.00 91.69 95 VAL A O 1
ATOM 744 N N . PRO A 1 96 ? 1.704 0.752 0.816 1.00 91.88 96 PRO A N 1
ATOM 745 C CA . PRO A 1 96 ? 1.583 -0.701 0.749 1.00 91.88 96 PRO A CA 1
ATOM 746 C C . PRO A 1 96 ? 1.462 -1.371 2.121 1.00 91.88 96 PRO A C 1
ATOM 748 O O . PRO A 1 96 ? 0.684 -2.305 2.275 1.00 91.88 96 PRO A O 1
ATOM 751 N N . ARG A 1 97 ? 2.179 -0.868 3.134 1.00 93.00 97 ARG A N 1
ATOM 752 C CA . ARG A 1 97 ? 2.086 -1.390 4.503 1.00 93.00 97 ARG A CA 1
ATOM 753 C C . ARG A 1 97 ? 0.755 -1.017 5.149 1.00 93.00 97 ARG A C 1
ATOM 755 O O . ARG A 1 97 ? 0.156 -1.855 5.814 1.00 93.00 97 ARG A O 1
ATOM 762 N N . LEU A 1 98 ? 0.289 0.213 4.938 1.00 93.38 98 LEU A N 1
ATOM 763 C CA . LEU A 1 98 ? -1.014 0.664 5.431 1.00 93.38 98 LEU A CA 1
ATOM 764 C C . LEU A 1 98 ? -2.156 -0.156 4.822 1.00 93.38 98 LEU A C 1
ATOM 766 O O . LEU A 1 98 ? -3.047 -0.599 5.536 1.00 93.38 98 LEU A O 1
ATOM 770 N N . TRP A 1 99 ? -2.091 -0.436 3.522 1.00 94.62 99 TRP A N 1
ATOM 771 C CA . TRP A 1 99 ? -3.073 -1.263 2.830 1.00 94.62 99 TRP A CA 1
ATOM 772 C C . TRP A 1 99 ? -3.121 -2.694 3.378 1.00 94.62 99 TRP A C 1
ATOM 774 O O . TRP A 1 99 ? -4.201 -3.228 3.634 1.00 94.62 99 TRP A O 1
ATOM 784 N N . ASP A 1 100 ? -1.958 -3.301 3.627 1.00 94.50 100 ASP A N 1
ATOM 785 C CA . ASP A 1 100 ? -1.874 -4.629 4.239 1.00 94.50 100 ASP A CA 1
ATOM 786 C C . ASP A 1 100 ? -2.467 -4.623 5.668 1.00 94.50 100 ASP A C 1
ATOM 788 O O . ASP A 1 100 ? -3.214 -5.534 6.040 1.00 94.50 100 ASP A O 1
ATOM 792 N N . MET A 1 101 ? -2.216 -3.564 6.452 1.00 94.12 101 MET A N 1
ATOM 793 C CA . MET A 1 101 ? -2.818 -3.375 7.780 1.00 94.12 101 MET A CA 1
ATOM 794 C C . MET A 1 101 ? -4.341 -3.231 7.709 1.00 94.12 101 MET A C 1
ATOM 796 O O . MET A 1 101 ? -5.040 -3.928 8.443 1.00 94.12 101 MET A O 1
ATOM 800 N N . TYR A 1 102 ? -4.853 -2.397 6.801 1.00 94.88 102 TYR A N 1
ATOM 801 C CA . TYR A 1 102 ? -6.287 -2.202 6.580 1.00 94.88 102 TYR A CA 1
ATOM 802 C C . TYR A 1 102 ? -6.991 -3.515 6.227 1.00 94.88 102 TYR A C 1
ATOM 804 O O . TYR A 1 102 ? -7.975 -3.888 6.865 1.00 94.88 102 TYR A O 1
ATOM 812 N N . GLN A 1 103 ? -6.463 -4.266 5.256 1.00 94.38 103 GLN A N 1
ATOM 813 C CA . GLN A 1 103 ? -7.046 -5.550 4.862 1.00 94.38 103 GLN A CA 1
ATOM 814 C C . GLN A 1 103 ? -7.046 -6.554 6.016 1.00 94.38 103 GLN A C 1
ATOM 816 O O . GLN A 1 103 ? -8.010 -7.296 6.201 1.00 94.38 103 GLN A O 1
ATOM 821 N N . SER A 1 104 ? -5.964 -6.592 6.794 1.00 93.69 104 SER A N 1
ATOM 822 C CA . SER A 1 104 ? -5.846 -7.481 7.947 1.00 93.69 104 SER A CA 1
ATOM 823 C C . SER A 1 104 ? -6.845 -7.112 9.049 1.00 93.69 104 SER A C 1
ATOM 825 O O . SER A 1 104 ? -7.559 -7.983 9.544 1.00 93.69 104 SER A O 1
ATOM 827 N N . ALA A 1 105 ? -6.957 -5.824 9.384 1.00 92.38 105 ALA A N 1
ATOM 828 C CA . ALA A 1 105 ? -7.904 -5.316 10.370 1.00 92.38 105 ALA A CA 1
ATOM 829 C C . ALA A 1 105 ? -9.357 -5.578 9.942 1.00 92.38 105 ALA A C 1
ATOM 831 O O . ALA A 1 105 ? -10.134 -6.152 10.702 1.00 92.38 105 ALA A O 1
ATOM 832 N N . SER A 1 106 ? -9.693 -5.278 8.684 1.00 91.19 106 SER A N 1
ATOM 833 C CA . SER A 1 106 ? -11.015 -5.542 8.106 1.00 91.19 106 SER A CA 1
ATOM 834 C C . SER A 1 106 ? -11.393 -7.029 8.181 1.00 91.19 106 SER A C 1
ATOM 836 O O . SER A 1 106 ? -12.477 -7.376 8.655 1.00 91.19 106 SER A O 1
ATOM 838 N N . LYS A 1 107 ? -10.472 -7.934 7.814 1.00 92.50 107 LYS A N 1
ATOM 839 C CA . LYS A 1 107 ? -10.687 -9.389 7.909 1.00 92.50 107 LYS A CA 1
ATOM 840 C C . LYS A 1 107 ? -10.878 -9.862 9.350 1.00 92.50 107 LYS A C 1
ATOM 842 O O . LYS A 1 107 ? -11.740 -10.705 9.597 1.00 92.50 107 LYS A O 1
ATOM 847 N N . ARG A 1 108 ? -10.097 -9.337 10.303 1.00 91.81 108 ARG A N 1
ATOM 848 C CA . ARG A 1 108 ? -10.254 -9.666 11.729 1.00 91.81 108 ARG A CA 1
ATOM 849 C C . ARG A 1 108 ? -11.628 -9.251 12.241 1.00 91.81 108 ARG A C 1
ATOM 851 O O . ARG A 1 108 ? -12.299 -10.070 12.861 1.00 91.81 108 ARG A O 1
ATOM 858 N N . THR A 1 109 ? -12.065 -8.033 11.934 1.00 89.38 109 THR A N 1
ATOM 859 C CA . THR A 1 109 ? -13.378 -7.525 12.350 1.00 89.38 109 THR A CA 1
ATOM 860 C C . THR A 1 109 ? -14.518 -8.327 11.722 1.00 89.38 109 THR A C 1
ATOM 862 O O . THR A 1 109 ? -15.444 -8.718 12.428 1.00 89.38 109 THR A O 1
ATOM 865 N N . ALA A 1 110 ? -14.422 -8.675 10.434 1.00 88.06 110 ALA A N 1
ATOM 866 C CA . ALA A 1 110 ? -15.409 -9.526 9.767 1.00 88.06 110 ALA A CA 1
ATOM 867 C C . ALA A 1 110 ? -15.475 -10.942 10.373 1.00 88.06 110 ALA A C 1
ATOM 869 O O . ALA A 1 110 ? -16.559 -11.478 10.603 1.00 88.06 110 ALA A O 1
ATOM 870 N N . SER A 1 111 ? -14.322 -11.545 10.680 1.00 88.31 111 SER A N 1
ATOM 871 C CA . SER A 1 111 ? -14.253 -12.856 11.340 1.00 88.31 111 SER A CA 1
ATOM 872 C C . SER A 1 111 ? -14.819 -12.812 12.763 1.00 88.31 111 SER A C 1
ATOM 874 O O . SER A 1 111 ? -15.588 -13.690 13.154 1.00 88.31 111 SER A O 1
ATOM 876 N N . ALA A 1 112 ? -14.508 -11.756 13.522 1.00 85.31 112 ALA A N 1
ATOM 877 C CA . ALA A 1 112 ? -15.056 -11.535 14.855 1.00 85.31 112 ALA A CA 1
ATOM 878 C C . ALA A 1 112 ? -16.584 -11.368 14.818 1.00 85.31 112 ALA A C 1
ATOM 880 O O . ALA A 1 112 ? -17.276 -11.993 15.619 1.00 85.31 112 ALA A O 1
ATOM 881 N N . ALA A 1 113 ? -17.115 -10.617 13.847 1.00 83.38 113 ALA A N 1
ATOM 882 C CA . ALA A 1 113 ? -18.555 -10.477 13.636 1.00 83.38 113 ALA A CA 1
ATOM 883 C C . ALA A 1 113 ? -19.216 -11.821 13.288 1.00 83.38 113 ALA A C 1
ATOM 885 O O . ALA A 1 113 ? -20.233 -12.182 13.878 1.00 83.38 113 ALA A O 1
ATOM 886 N N . LYS A 1 114 ? -18.602 -12.620 12.403 1.00 85.00 114 LYS A N 1
ATOM 887 C CA . LYS A 1 114 ? -19.096 -13.962 12.055 1.00 85.00 114 LYS A CA 1
ATOM 888 C C . LYS A 1 114 ? -19.086 -14.912 13.257 1.00 85.00 114 LYS A C 1
ATOM 890 O O . LYS A 1 114 ? -20.032 -15.673 13.444 1.00 85.00 114 LYS A O 1
ATOM 895 N N . LYS A 1 115 ? -18.043 -14.860 14.089 1.00 85.06 115 LYS A N 1
ATOM 896 C CA . LYS A 1 115 ? -17.943 -15.666 15.314 1.00 85.06 115 LYS A CA 1
ATOM 897 C C . LYS A 1 115 ? -18.979 -15.242 16.360 1.00 85.06 115 LYS A C 1
ATOM 899 O O . LYS A 1 115 ? -19.575 -16.108 16.990 1.00 85.06 115 LYS A O 1
ATOM 904 N N . ALA A 1 116 ? -19.225 -13.940 16.511 1.00 80.25 116 ALA A N 1
ATOM 905 C CA . ALA A 1 116 ? -20.261 -13.416 17.398 1.00 80.25 116 ALA A CA 1
ATOM 906 C C . ALA A 1 116 ? -21.671 -13.823 16.933 1.00 80.25 116 ALA A C 1
ATOM 908 O O . ALA A 1 116 ? -22.468 -14.282 17.745 1.00 80.25 116 ALA A O 1
ATOM 909 N N . ALA A 1 117 ? -21.950 -13.759 15.627 1.00 78.44 117 ALA A N 1
ATOM 910 C CA . ALA A 1 117 ? -23.215 -14.223 15.056 1.00 78.44 117 ALA A CA 1
ATOM 911 C C . ALA A 1 117 ? -23.423 -15.740 15.237 1.00 78.44 117 ALA A C 1
ATOM 913 O O . ALA A 1 117 ? -24.522 -16.178 15.566 1.00 78.44 117 ALA A O 1
ATOM 914 N N . ALA A 1 118 ? -22.366 -16.547 15.094 1.00 79.25 118 ALA A N 1
ATOM 915 C CA . ALA A 1 118 ? -22.429 -17.990 15.340 1.00 79.25 118 ALA A CA 1
ATOM 916 C C . ALA A 1 118 ? -22.629 -18.344 16.827 1.00 79.25 118 ALA A C 1
ATOM 918 O O . ALA A 1 118 ? -23.241 -19.363 17.132 1.00 79.25 118 ALA A O 1
ATOM 919 N N . ALA A 1 119 ? -22.137 -17.510 17.749 1.00 74.81 119 ALA A N 1
ATOM 920 C CA . ALA A 1 119 ? -22.347 -17.680 19.188 1.00 74.81 119 ALA A CA 1
ATOM 921 C C . ALA A 1 119 ? -23.742 -17.221 19.656 1.00 74.81 119 ALA A C 1
ATOM 923 O O . ALA A 1 119 ? -24.232 -17.722 20.665 1.00 74.81 119 ALA A O 1
ATOM 924 N N . ALA A 1 120 ? -24.374 -16.293 18.928 1.00 64.94 120 ALA A N 1
ATOM 925 C CA . ALA A 1 120 ? -25.715 -15.778 19.208 1.00 64.94 120 ALA A CA 1
ATOM 926 C C . ALA A 1 120 ? -26.846 -16.593 18.548 1.00 64.94 120 ALA A C 1
ATOM 928 O O . ALA A 1 120 ? -28.016 -16.377 18.861 1.00 64.94 120 ALA A O 1
ATOM 929 N N . ALA A 1 121 ? -26.528 -17.538 17.656 1.00 57.69 121 ALA A N 1
ATOM 930 C CA . ALA A 1 121 ? -27.514 -18.486 17.150 1.00 57.69 121 ALA A CA 1
ATOM 931 C C . ALA A 1 121 ? -27.968 -19.409 18.301 1.00 57.69 121 ALA A C 1
ATOM 933 O O . ALA A 1 121 ? -27.117 -20.022 18.956 1.00 57.69 121 ALA A O 1
ATOM 934 N N . PRO A 1 122 ? -29.281 -19.526 18.582 1.00 52.47 122 PRO A N 1
ATOM 935 C CA . PRO A 1 122 ? -29.760 -20.347 19.682 1.00 52.47 122 PRO A CA 1
ATOM 936 C C . PRO A 1 122 ? -29.316 -21.790 19.454 1.00 52.47 122 PRO A C 1
ATOM 938 O O . PRO A 1 122 ? -29.579 -22.380 18.404 1.00 52.47 122 PRO A O 1
ATOM 941 N N . LYS A 1 123 ? -28.642 -22.364 20.457 1.00 58.81 123 LYS A N 1
ATOM 942 C CA . LYS A 1 123 ? -28.410 -23.805 20.559 1.00 58.81 123 LYS A CA 1
ATOM 943 C C . LYS A 1 123 ? -29.779 -24.488 20.569 1.00 58.81 123 LYS A C 1
ATOM 945 O O . LYS A 1 123 ? -30.371 -24.667 21.629 1.00 58.81 123 LYS A O 1
ATOM 950 N N . LYS A 1 124 ? -30.312 -24.843 19.398 1.00 44.44 124 LYS A N 1
ATOM 951 C CA . LYS A 1 124 ? -31.464 -25.738 19.314 1.00 44.44 124 LYS A CA 1
ATOM 952 C C . LYS A 1 124 ? -31.000 -27.066 19.908 1.00 44.44 124 LYS A C 1
ATOM 954 O O . LYS A 1 124 ? -30.021 -27.646 19.438 1.00 44.44 124 LYS A O 1
ATOM 959 N N . ALA A 1 125 ? -31.637 -27.435 21.014 1.00 46.34 125 ALA A N 1
ATOM 960 C CA . ALA A 1 125 ? -31.316 -28.559 21.873 1.00 46.34 125 ALA A CA 1
ATOM 961 C C . ALA A 1 125 ? -30.904 -29.807 21.081 1.00 46.34 125 ALA A C 1
ATOM 963 O O . ALA A 1 125 ? -31.693 -30.376 20.331 1.00 46.34 125 ALA A O 1
ATOM 964 N N . THR A 1 126 ? -29.675 -30.272 21.289 1.00 42.56 126 THR A N 1
ATOM 965 C CA . THR A 1 126 ? -29.338 -31.675 21.067 1.00 42.56 126 THR A CA 1
ATOM 966 C C . THR A 1 126 ? -29.779 -32.457 22.299 1.00 42.56 126 THR A C 1
ATOM 968 O O . THR A 1 126 ? -28.977 -32.850 23.140 1.00 42.56 126 THR A O 1
ATOM 971 N N . GLU A 1 127 ? -31.086 -32.703 22.398 1.00 48.31 127 GLU A N 1
ATOM 972 C CA . GLU A 1 127 ? -31.585 -33.881 23.103 1.00 48.31 127 GLU A CA 1
ATOM 973 C C . GLU A 1 127 ? -31.050 -35.120 22.372 1.00 48.31 127 GLU A C 1
ATOM 975 O O . GLU A 1 127 ? -31.620 -35.608 21.399 1.00 48.31 127 GLU A O 1
ATOM 980 N N . LYS A 1 128 ? -29.913 -35.645 22.831 1.00 41.81 128 LYS A N 1
ATOM 981 C CA . LYS A 1 128 ? -29.556 -37.051 22.626 1.00 41.81 128 LYS A CA 1
ATOM 982 C C . LYS A 1 128 ? -29.656 -37.764 23.967 1.00 41.81 128 LYS A C 1
ATOM 984 O O . LYS A 1 128 ? -28.683 -37.917 24.691 1.00 41.81 128 LYS A O 1
ATOM 989 N N . LYS A 1 129 ? -30.905 -38.125 24.272 1.00 37.34 129 LYS A N 1
ATOM 990 C CA . LYS A 1 129 ? -31.370 -39.378 24.884 1.00 37.34 129 LYS A CA 1
ATOM 991 C C . LYS A 1 129 ? -30.302 -40.145 25.683 1.00 37.34 129 LYS A C 1
ATOM 993 O O . LYS A 1 129 ? -29.431 -40.798 25.111 1.00 37.34 129 LYS A O 1
ATOM 998 N N . ALA A 1 130 ? -30.445 -40.106 27.007 1.00 36.72 130 ALA A N 1
ATOM 999 C CA . ALA A 1 130 ? -29.773 -40.999 27.944 1.00 36.72 130 ALA A CA 1
ATOM 1000 C C . ALA A 1 130 ? -29.921 -42.476 27.507 1.00 36.72 130 ALA A C 1
ATOM 1002 O O . ALA A 1 130 ? -31.014 -42.871 27.081 1.00 36.72 130 ALA A O 1
ATOM 1003 N N . PRO A 1 131 ? -28.872 -43.315 27.607 1.00 43.16 131 PRO A N 1
ATOM 1004 C CA . PRO A 1 131 ? -28.999 -44.732 27.308 1.00 43.16 131 PRO A CA 1
ATOM 1005 C C . PRO A 1 131 ? -29.813 -45.404 28.418 1.00 43.16 131 PRO A C 1
ATOM 1007 O O . PRO A 1 131 ? -29.382 -45.511 29.567 1.00 43.16 131 PRO A O 1
ATOM 1010 N N . ALA A 1 132 ? -31.024 -45.838 28.068 1.00 43.78 132 ALA A N 1
ATOM 1011 C CA . ALA A 1 132 ? -31.873 -46.643 28.928 1.00 43.78 132 ALA A CA 1
ATOM 1012 C C . ALA A 1 132 ? -31.169 -47.962 29.285 1.00 43.78 132 ALA A C 1
ATOM 1014 O O . ALA A 1 132 ? -30.654 -48.674 28.421 1.00 43.78 132 ALA A O 1
ATOM 1015 N N . LYS A 1 133 ? -31.171 -48.271 30.585 1.00 40.09 133 LYS A N 1
ATOM 1016 C CA . LYS A 1 133 ? -30.748 -49.539 31.182 1.00 40.09 133 LYS A CA 1
ATOM 1017 C C . LYS A 1 133 ? -31.380 -50.723 30.437 1.00 40.09 133 LYS A C 1
ATOM 1019 O O . LYS A 1 133 ? -32.602 -50.852 30.410 1.00 40.09 133 LYS A O 1
ATOM 1024 N N . LYS A 1 134 ? -30.553 -51.631 29.906 1.00 39.59 134 LYS A N 1
ATOM 1025 C CA . LYS A 1 134 ? -30.978 -52.997 29.564 1.00 39.59 134 LYS A CA 1
ATOM 1026 C C . LYS A 1 134 ? -31.266 -53.751 30.864 1.00 39.59 134 LYS A C 1
ATOM 1028 O O . LYS A 1 134 ? -30.351 -54.245 31.512 1.00 39.59 134 LYS A O 1
ATOM 1033 N N . ALA A 1 135 ? -32.539 -53.842 31.223 1.00 45.25 135 ALA A N 1
ATOM 1034 C CA . ALA A 1 135 ? -33.062 -54.928 32.035 1.00 45.25 135 ALA A CA 1
ATOM 1035 C C . ALA A 1 135 ? -33.916 -55.798 31.105 1.00 45.25 135 ALA A C 1
ATOM 1037 O O . ALA A 1 135 ? -35.011 -55.401 30.721 1.00 45.25 135 ALA A O 1
ATOM 1038 N N . ALA A 1 136 ? -33.398 -56.959 30.713 1.00 41.47 136 ALA A N 1
ATOM 1039 C CA . ALA A 1 136 ? -34.196 -58.026 30.123 1.00 41.47 136 ALA A CA 1
ATOM 1040 C C . ALA A 1 136 ? -33.840 -59.322 30.850 1.00 41.47 136 ALA A C 1
ATOM 1042 O O . ALA A 1 136 ? -32.708 -59.802 30.825 1.00 41.47 136 ALA A O 1
ATOM 1043 N N . LYS A 1 137 ? -34.841 -59.788 31.587 1.00 41.72 137 LYS A N 1
ATOM 1044 C CA . LYS A 1 137 ? -34.901 -60.979 32.419 1.00 41.72 137 LYS A CA 1
ATOM 1045 C C . LYS A 1 137 ? -35.141 -62.184 31.497 1.00 41.72 137 LYS A C 1
ATOM 1047 O O . LYS A 1 137 ? -36.008 -62.106 30.638 1.00 41.72 137 LYS A O 1
ATOM 1052 N N . LYS A 1 138 ? -34.360 -63.244 31.711 1.00 35.91 138 LYS A N 1
ATOM 1053 C CA . LYS A 1 138 ? -34.713 -64.677 31.704 1.00 35.91 138 LYS A CA 1
ATOM 1054 C C . LYS A 1 138 ? -35.966 -65.110 30.904 1.00 35.91 138 LYS A C 1
ATOM 1056 O O . LYS A 1 138 ? -37.079 -64.776 31.304 1.00 35.91 138 LYS A O 1
ATOM 1061 N N . ALA A 1 139 ? -35.756 -65.974 29.913 1.00 40.28 139 ALA A N 1
ATOM 1062 C CA . ALA A 1 139 ? -36.623 -67.105 29.578 1.00 40.28 139 ALA A CA 1
ATOM 1063 C C . ALA A 1 139 ? -35.707 -68.287 29.242 1.00 40.28 139 ALA A C 1
ATOM 1065 O O . ALA A 1 139 ? -34.738 -68.045 28.487 1.00 40.28 139 ALA A O 1
#

pLDDT: mean 81.18, std 16.29, range [35.91, 94.88]

Secondary structure (DSSP, 8-state):
---HHHHHHHHHSSHHHHHHHHHHHHHHSS-----S-TTTTTTTS-HHHHHHHHHHHHHHHHHTSSHHHHHHHHHHHTT-TT-HHHHHHHHTS-HHHHHHHHHHHHHHHHHHHHHHHHHHS------------------

Foldseek 3Di:
DDDLQVVCCVPQVHPVRLLVLVVCCVPPQQLDDPPDDPVCHPSNDDSVVSVLSNVLSVVCCVPQSHQLSLLCLLCVLVVNNVPPVSSVVSSPDHSSVSSVSNVVSVVVSVVVVVVVVVVPPDPPDPPPDDDDDDDDDDD

Radius of gyration: 26.14 Å; chains: 1; bounding box: 58×81×55 Å

Sequence (139 aa):
MKSPIAAVKESFGDKAKLVAELEKFAKSDDLWVSRLNAKKGLAHVSNAKLLRLHTTFTAVKEKFGTRAKLIDAIAEIEKRSKDEGYKTRLGAYPVPRLWDMYQSASKRTASAAKKAAAAAAPKKATEKKAPAKKAAKKA